Protein AF-A0A3B9RC40-F1 (afdb_monomer_lite)

pLDDT: mean 83.69, std 9.85, range [43.31, 95.94]

Structure (mmCIF, N/CA/C/O backbone):
data_AF-A0A3B9RC40-F1
#
_entry.id   AF-A0A3B9RC40-F1
#
loop_
_atom_site.group_PDB
_atom_site.id
_atom_site.type_symbol
_atom_site.label_atom_id
_atom_site.label_alt_id
_atom_site.label_comp_id
_atom_site.label_asym_id
_atom_site.label_entity_id
_atom_site.label_seq_id
_atom_site.pdbx_PDB_ins_code
_atom_site.Cartn_x
_atom_site.Cartn_y
_atom_site.Cartn_z
_atom_site.occupancy
_atom_site.B_iso_or_equiv
_atom_site.auth_seq_id
_atom_site.auth_comp_id
_atom_site.auth_asym_id
_atom_site.auth_atom_id
_atom_site.pdbx_PDB_model_num
ATOM 1 N N . LEU A 1 1 ? -6.163 -12.178 -5.941 1.00 89.44 1 LEU A N 1
ATOM 2 C CA . LEU A 1 1 ? -6.123 -11.534 -4.600 1.00 89.44 1 LEU A CA 1
ATOM 3 C C . LEU A 1 1 ? -7.022 -10.304 -4.556 1.00 89.44 1 LEU A C 1
ATOM 5 O O . LEU A 1 1 ? -7.909 -10.271 -3.716 1.00 89.44 1 LEU A O 1
ATOM 9 N N . TYR A 1 2 ? -6.847 -9.349 -5.473 1.00 91.75 2 TYR A N 1
ATOM 10 C CA . TYR A 1 2 ? -7.660 -8.130 -5.546 1.00 91.75 2 TYR A CA 1
ATOM 11 C C . TYR A 1 2 ? -9.183 -8.381 -5.536 1.00 91.75 2 TYR A C 1
ATOM 13 O O . TYR A 1 2 ? -9.885 -7.768 -4.741 1.00 91.75 2 TYR A O 1
ATOM 21 N N . ASP A 1 3 ? -9.690 -9.363 -6.291 1.00 93.31 3 ASP A N 1
ATOM 22 C CA . ASP A 1 3 ? -11.130 -9.698 -6.277 1.00 93.31 3 ASP A CA 1
ATOM 23 C C . ASP A 1 3 ? -11.641 -10.229 -4.935 1.00 93.31 3 ASP A C 1
ATOM 25 O O . ASP A 1 3 ? -12.820 -10.083 -4.619 1.00 93.31 3 ASP A O 1
ATOM 29 N N . ARG A 1 4 ? -10.763 -10.856 -4.140 1.00 94.69 4 ARG A N 1
ATOM 30 C CA . ARG A 1 4 ? -11.098 -11.274 -2.772 1.00 94.69 4 ARG A CA 1
ATOM 31 C C . ARG A 1 4 ? -11.145 -10.068 -1.848 1.00 94.69 4 ARG A C 1
ATOM 33 O O . ARG A 1 4 ? -12.061 -9.993 -1.044 1.00 94.69 4 ARG A O 1
ATOM 40 N N . ILE A 1 5 ? -10.198 -9.137 -2.005 1.00 93.69 5 ILE A N 1
ATOM 41 C CA . ILE A 1 5 ? -10.176 -7.871 -1.265 1.00 93.69 5 ILE A CA 1
ATOM 42 C C . ILE A 1 5 ? -11.474 -7.117 -1.552 1.00 93.69 5 ILE A C 1
ATOM 44 O O . ILE A 1 5 ? -12.205 -6.883 -0.615 1.00 93.69 5 ILE A O 1
ATOM 48 N N . LYS A 1 6 ? -11.861 -6.892 -2.815 1.00 94.06 6 LYS A N 1
ATOM 49 C CA . LYS A 1 6 ? -13.118 -6.197 -3.179 1.00 94.06 6 LYS A CA 1
ATOM 50 C C . LYS A 1 6 ? -14.389 -6.698 -2.484 1.00 94.06 6 LYS A C 1
ATOM 52 O O . LYS A 1 6 ? -15.333 -5.930 -2.339 1.00 94.06 6 LYS A O 1
ATOM 57 N N . LYS A 1 7 ? -14.455 -7.991 -2.163 1.00 94.44 7 LYS A N 1
ATOM 58 C CA . LYS A 1 7 ? -15.632 -8.642 -1.569 1.00 94.44 7 LYS A CA 1
ATOM 59 C C . LYS A 1 7 ? -15.550 -8.738 -0.045 1.00 94.44 7 LYS A C 1
ATOM 61 O O . LYS A 1 7 ? -16.448 -9.309 0.568 1.00 94.44 7 LYS A O 1
ATOM 66 N N . ASP A 1 8 ? -14.466 -8.262 0.557 1.00 95.94 8 ASP A N 1
ATOM 67 C CA . ASP A 1 8 ? -14.234 -8.390 1.985 1.00 95.94 8 ASP A CA 1
ATOM 68 C C . ASP A 1 8 ? -15.159 -7.440 2.767 1.00 95.94 8 ASP A C 1
ATOM 70 O O . ASP A 1 8 ? -15.170 -6.239 2.497 1.00 95.94 8 ASP A O 1
ATOM 74 N N . PRO A 1 9 ? -15.930 -7.940 3.748 1.00 95.12 9 PRO A N 1
ATOM 75 C CA . PRO A 1 9 ? -16.900 -7.122 4.474 1.00 95.12 9 PRO A CA 1
ATOM 76 C C . PRO A 1 9 ? -16.257 -6.095 5.418 1.00 95.12 9 PRO A C 1
ATOM 78 O O . PRO A 1 9 ? -16.959 -5.224 5.929 1.00 95.12 9 PRO A O 1
ATOM 81 N N . ARG A 1 10 ? -14.943 -6.184 5.680 1.00 94.62 10 ARG A N 1
ATOM 82 C CA . ARG A 1 10 ? -14.230 -5.294 6.614 1.00 94.62 10 ARG A CA 1
ATOM 83 C C . ARG A 1 10 ? -13.981 -3.892 6.055 1.00 94.62 10 ARG A C 1
ATOM 85 O O . ARG A 1 10 ? -13.583 -3.011 6.809 1.00 94.62 10 ARG A O 1
ATOM 92 N N . HIS A 1 11 ? -14.197 -3.668 4.762 1.00 91.31 11 HIS A N 1
ATOM 93 C CA . HIS A 1 11 ? -14.100 -2.350 4.139 1.00 91.31 11 HIS A CA 1
ATOM 94 C C . HIS A 1 11 ? -15.228 -2.141 3.126 1.00 91.31 11 HIS A C 1
ATOM 96 O O . HIS A 1 11 ? -15.979 -3.058 2.799 1.00 91.31 11 HIS A O 1
ATOM 102 N N . LYS A 1 12 ? -15.358 -0.913 2.624 1.00 91.75 12 LYS A N 1
ATOM 103 C CA . LYS A 1 12 ? -16.354 -0.538 1.616 1.00 91.75 12 LYS A CA 1
ATOM 104 C C . LYS A 1 12 ? -15.682 0.279 0.514 1.00 91.75 12 LYS A C 1
ATOM 106 O O . LYS A 1 12 ? -14.630 0.866 0.741 1.00 91.75 12 LYS A O 1
ATOM 111 N N . GLU A 1 13 ? -16.287 0.275 -0.673 1.00 89.38 13 GLU A N 1
ATOM 112 C CA . GLU A 1 13 ? -15.929 1.169 -1.789 1.00 89.38 13 GLU A CA 1
ATOM 113 C C . GLU A 1 13 ? -14.466 1.067 -2.270 1.00 89.38 13 GLU A C 1
ATOM 115 O O . GLU A 1 13 ? -13.740 2.051 -2.411 1.00 89.38 13 GLU A O 1
ATOM 120 N N . VAL A 1 14 ? -14.021 -0.155 -2.578 1.00 90.12 14 VAL A N 1
ATOM 121 C CA . VAL A 1 14 ? -12.677 -0.391 -3.128 1.00 90.12 14 VAL A CA 1
ATOM 122 C C . VAL A 1 14 ? -12.545 0.189 -4.536 1.00 90.12 14 VAL A C 1
ATOM 124 O O . VAL A 1 14 ? -13.133 -0.325 -5.488 1.00 90.12 14 VAL A O 1
ATOM 127 N N . THR A 1 15 ? -11.684 1.195 -4.686 1.00 88.56 15 THR A N 1
ATOM 128 C CA . THR A 1 15 ? -11.367 1.826 -5.975 1.00 88.56 15 THR A CA 1
ATOM 129 C C . THR A 1 15 ? -9.968 1.425 -6.448 1.00 88.56 15 THR A C 1
ATOM 131 O O . THR A 1 15 ? -9.002 1.509 -5.689 1.00 88.56 15 THR A O 1
ATOM 134 N N . LEU A 1 16 ? -9.838 0.969 -7.702 1.00 87.75 16 LEU A N 1
ATOM 135 C CA . LEU A 1 16 ? -8.529 0.733 -8.322 1.00 87.75 16 LEU A CA 1
ATOM 136 C C . LEU A 1 16 ? -7.939 2.069 -8.769 1.00 87.75 16 LEU A C 1
ATOM 138 O O . LEU A 1 16 ? -8.496 2.724 -9.643 1.00 87.75 16 LEU A O 1
ATOM 142 N N . PHE A 1 17 ? -6.800 2.451 -8.202 1.00 83.12 17 PHE A N 1
ATOM 143 C CA . PHE A 1 17 ? -6.113 3.678 -8.606 1.00 83.12 17 PHE A CA 1
ATOM 144 C C . PHE A 1 17 ? -5.168 3.472 -9.791 1.00 83.12 17 PHE A C 1
ATOM 146 O O . PHE A 1 17 ? -4.996 4.377 -10.602 1.00 83.12 17 PHE A O 1
ATOM 153 N N . SER A 1 18 ? -4.513 2.313 -9.864 1.00 85.81 18 SER A N 1
ATOM 154 C CA . SER A 1 18 ? -3.460 2.049 -10.841 1.00 85.81 18 SER A CA 1
ATOM 155 C C . SER A 1 18 ? -3.153 0.558 -10.911 1.00 85.81 18 SER A C 1
ATOM 157 O O . SER A 1 18 ? -3.192 -0.130 -9.890 1.00 85.81 18 SER A O 1
ATOM 159 N N . GLU A 1 19 ? -2.816 0.082 -12.103 1.00 87.88 19 GLU A N 1
ATOM 160 C CA . GLU A 1 19 ? -2.324 -1.267 -12.363 1.00 87.88 19 GLU A CA 1
ATOM 161 C C . GLU A 1 19 ? -1.263 -1.179 -13.463 1.00 87.88 19 GLU A C 1
ATOM 163 O O . GLU A 1 19 ? -1.497 -0.560 -14.501 1.00 87.88 19 GLU A O 1
ATOM 168 N N . ASP A 1 20 ? -0.088 -1.763 -13.226 1.00 86.50 20 ASP A N 1
ATOM 169 C CA . ASP A 1 20 ? 1.041 -1.696 -14.153 1.00 86.50 20 ASP A CA 1
ATOM 170 C C . ASP A 1 20 ? 1.893 -2.971 -14.067 1.00 86.50 20 ASP A C 1
ATOM 172 O O . ASP A 1 20 ? 1.935 -3.659 -13.040 1.00 86.50 20 ASP A O 1
ATOM 176 N N . LYS A 1 21 ? 2.593 -3.292 -15.158 1.00 87.94 21 LYS A N 1
ATOM 177 C CA . LYS A 1 21 ? 3.564 -4.388 -15.195 1.00 87.94 21 LYS A CA 1
ATOM 178 C C . LYS A 1 21 ? 4.899 -3.888 -14.658 1.00 87.94 21 LYS A C 1
ATOM 180 O O . LYS A 1 21 ? 5.453 -2.908 -15.144 1.00 87.94 21 LYS A O 1
ATOM 185 N N . ILE A 1 22 ? 5.462 -4.606 -13.690 1.00 87.06 22 ILE A N 1
ATOM 186 C CA . ILE A 1 22 ? 6.737 -4.237 -13.067 1.00 87.06 22 ILE A CA 1
ATOM 187 C C . ILE A 1 22 ? 7.848 -5.216 -13.450 1.00 87.06 22 ILE A C 1
ATOM 189 O O . ILE A 1 22 ? 7.642 -6.426 -13.473 1.00 87.06 22 ILE A O 1
ATOM 193 N N . ILE A 1 23 ? 9.043 -4.685 -13.719 1.00 86.38 23 ILE A N 1
ATOM 194 C CA . ILE A 1 23 ? 10.238 -5.484 -14.050 1.00 86.38 23 ILE A CA 1
ATOM 195 C C . ILE A 1 23 ? 10.959 -5.936 -12.772 1.00 86.38 23 ILE A C 1
ATOM 197 O O . ILE A 1 23 ? 11.494 -7.038 -12.700 1.00 86.38 23 ILE A O 1
ATOM 201 N N . LYS A 1 24 ? 10.950 -5.089 -11.734 1.00 86.25 24 LYS A N 1
ATOM 202 C CA . LYS A 1 24 ? 11.539 -5.368 -10.419 1.00 86.25 24 LYS A CA 1
ATOM 203 C C . LYS A 1 24 ? 10.577 -4.990 -9.302 1.00 86.25 24 LYS A C 1
ATOM 205 O O . LYS A 1 24 ? 9.823 -4.025 -9.432 1.00 86.25 24 LYS A O 1
ATOM 210 N N . ARG A 1 25 ? 10.616 -5.744 -8.198 1.00 85.00 25 ARG A N 1
ATOM 211 C CA . ARG A 1 25 ? 9.805 -5.458 -7.008 1.00 85.00 25 ARG A CA 1
ATOM 212 C C . ARG A 1 25 ? 10.220 -4.117 -6.411 1.00 85.00 25 ARG A C 1
ATOM 214 O O . ARG A 1 25 ? 11.391 -3.924 -6.103 1.00 85.00 25 ARG A O 1
ATOM 221 N N . THR A 1 26 ? 9.252 -3.232 -6.198 1.00 82.69 26 THR A N 1
ATOM 222 C CA . THR A 1 26 ? 9.462 -1.987 -5.443 1.00 82.69 26 THR A CA 1
ATOM 223 C C . THR A 1 26 ? 9.663 -2.272 -3.950 1.00 82.69 26 THR A C 1
ATOM 225 O O . THR A 1 26 ? 10.454 -1.596 -3.307 1.00 82.69 26 THR A O 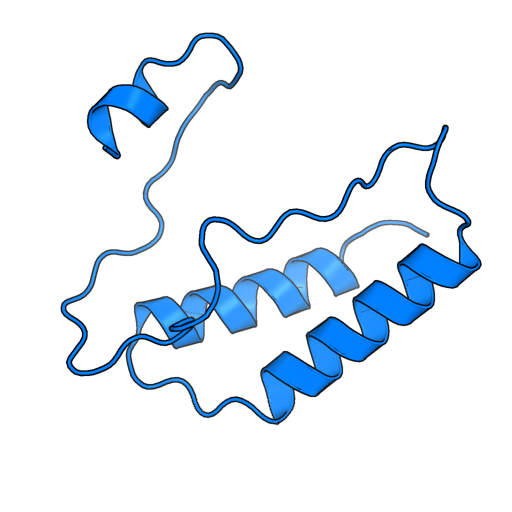1
ATOM 228 N N . PHE A 1 27 ? 9.022 -3.323 -3.419 1.00 84.00 27 PHE A N 1
ATOM 229 C CA . PHE A 1 27 ? 9.098 -3.722 -2.007 1.00 84.00 27 PHE A CA 1
ATOM 230 C C . PHE A 1 27 ? 9.463 -5.213 -1.873 1.00 84.00 27 PHE A C 1
ATOM 232 O O . PHE A 1 27 ? 8.601 -6.043 -1.589 1.00 84.00 27 PHE A O 1
ATOM 239 N N . PRO A 1 28 ? 10.721 -5.608 -2.145 1.00 85.50 28 PRO A N 1
ATOM 240 C CA . PRO A 1 28 ? 11.102 -7.022 -2.199 1.00 85.50 28 PRO A CA 1
ATOM 241 C C . PRO A 1 28 ? 11.018 -7.735 -0.842 1.00 85.50 28 PRO A C 1
ATOM 243 O O . PRO A 1 28 ? 10.694 -8.919 -0.814 1.00 85.50 28 PRO A O 1
ATOM 246 N N . ASN A 1 29 ? 11.254 -7.008 0.255 1.00 86.19 29 ASN A N 1
ATOM 247 C CA . ASN A 1 29 ? 11.354 -7.556 1.613 1.00 86.19 29 ASN A CA 1
ATOM 248 C C . ASN A 1 29 ? 10.085 -7.338 2.451 1.00 86.19 29 ASN A C 1
ATOM 250 O O . ASN A 1 29 ? 10.110 -7.508 3.667 1.00 86.19 29 ASN A O 1
ATOM 254 N N . TRP A 1 30 ? 8.984 -6.911 1.830 1.00 84.62 30 TRP A N 1
ATOM 255 C CA . TRP A 1 30 ? 7.722 -6.660 2.523 1.00 84.62 30 TRP A CA 1
ATOM 256 C C . TRP A 1 30 ? 6.723 -7.763 2.182 1.00 84.62 30 TRP A C 1
ATOM 258 O O . TRP A 1 30 ? 6.339 -7.918 1.025 1.00 84.62 30 TRP A O 1
ATOM 268 N N . GLY A 1 31 ? 6.286 -8.521 3.192 1.00 81.38 31 GLY A N 1
ATOM 269 C CA . GLY A 1 31 ? 5.162 -9.452 3.039 1.00 81.38 31 GLY A CA 1
ATOM 270 C C . GLY A 1 31 ? 3.827 -8.706 2.932 1.00 81.38 31 GLY A C 1
ATOM 271 O O . GLY A 1 31 ? 3.031 -8.975 2.038 1.00 81.38 31 GLY A O 1
ATOM 272 N N . MET A 1 32 ? 3.624 -7.741 3.834 1.00 83.56 32 MET A N 1
ATOM 273 C CA . MET A 1 32 ? 2.563 -6.730 3.831 1.00 83.56 32 MET A CA 1
ATOM 274 C C . MET A 1 32 ? 2.920 -5.717 4.926 1.00 83.56 32 MET A C 1
ATOM 276 O O . MET A 1 32 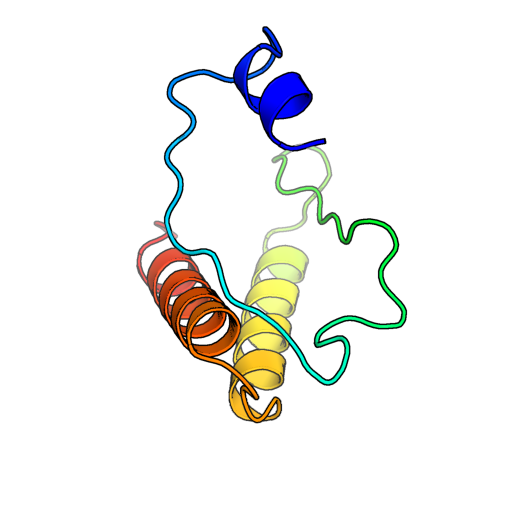? 2.658 -5.973 6.099 1.00 83.56 32 MET A O 1
ATOM 280 N N . ALA A 1 33 ? 3.608 -4.625 4.585 1.00 82.62 33 ALA A N 1
ATOM 281 C CA . ALA A 1 33 ? 3.984 -3.638 5.596 1.00 82.62 33 ALA A CA 1
ATOM 282 C C . ALA A 1 33 ? 2.724 -3.024 6.225 1.00 82.62 33 ALA A C 1
ATOM 284 O O . ALA A 1 33 ? 1.825 -2.582 5.509 1.00 82.62 33 ALA A O 1
ATOM 285 N N . TYR A 1 34 ? 2.668 -3.019 7.555 1.00 82.69 34 TYR A N 1
ATOM 286 C CA . TYR A 1 34 ? 1.570 -2.473 8.343 1.00 82.69 34 TYR A CA 1
ATOM 287 C C . TYR A 1 34 ? 2.149 -1.627 9.473 1.00 82.69 34 TYR A C 1
ATOM 289 O O . TYR A 1 34 ? 3.107 -2.043 10.124 1.00 82.69 34 TYR A O 1
ATOM 297 N N . TYR A 1 35 ? 1.563 -0.455 9.689 1.00 74.62 35 TYR A N 1
ATOM 298 C CA . TYR A 1 35 ? 1.856 0.398 10.830 1.00 74.62 35 TYR A CA 1
ATOM 299 C C . TYR A 1 35 ? 0.5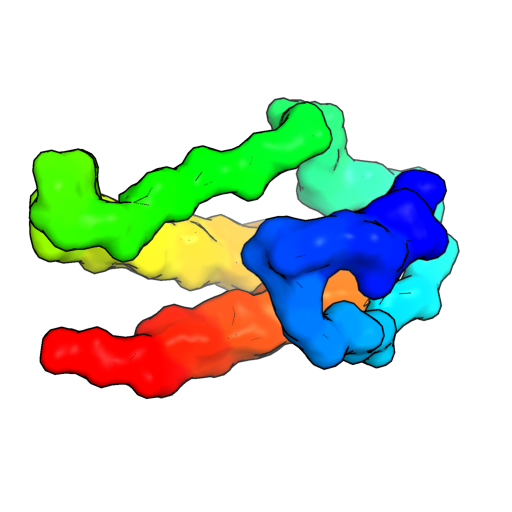24 0.700 11.531 1.00 74.62 35 TYR A C 1
ATOM 301 O O . TYR A 1 35 ? -0.366 1.252 10.874 1.00 74.62 35 TYR A O 1
ATOM 309 N N . PRO A 1 36 ? 0.339 0.289 12.798 1.00 71.31 36 PRO A N 1
ATOM 310 C CA . PRO A 1 36 ? -0.863 0.625 13.551 1.00 71.31 36 PRO A CA 1
ATOM 311 C C . PRO A 1 36 ? -0.895 2.142 13.781 1.00 71.31 36 PRO A C 1
ATOM 313 O O . PRO A 1 36 ? 0.111 2.734 14.149 1.00 71.31 36 PRO A O 1
ATOM 316 N N . MET A 1 37 ? -2.031 2.771 13.481 1.00 64.81 37 MET A N 1
ATOM 317 C CA . MET A 1 37 ? -2.278 4.204 13.705 1.00 64.81 37 MET A CA 1
ATOM 318 C C . MET A 1 37 ? -3.464 4.401 14.658 1.00 64.81 37 MET A C 1
ATOM 320 O O . MET A 1 37 ? -4.261 5.317 14.476 1.00 64.81 37 MET A O 1
ATOM 324 N N . ASP A 1 38 ? -3.654 3.492 15.611 1.00 68.94 38 ASP A N 1
ATOM 325 C CA . ASP A 1 38 ? -4.685 3.613 16.637 1.00 68.94 38 ASP A CA 1
ATOM 326 C C . ASP A 1 38 ? -4.178 4.428 17.839 1.00 68.94 38 ASP A C 1
ATOM 328 O O . ASP A 1 38 ? -3.003 4.377 18.214 1.00 68.94 38 ASP A O 1
ATOM 332 N N . GLU A 1 39 ? -5.087 5.201 18.440 1.00 61.09 39 GLU A N 1
ATOM 333 C CA . GLU A 1 39 ? -4.818 6.094 19.582 1.00 61.09 39 GLU A CA 1
ATOM 334 C C . GLU A 1 39 ? -4.344 5.336 20.834 1.00 61.09 39 GLU A C 1
ATOM 336 O O . GLU A 1 39 ? -3.722 5.915 21.719 1.00 61.09 39 GLU A O 1
ATOM 341 N N . GLU A 1 40 ? -4.615 4.031 20.897 1.00 64.19 40 GLU A N 1
ATOM 342 C CA . GLU A 1 40 ? -4.314 3.173 22.044 1.00 64.19 40 GLU A CA 1
ATOM 343 C C . GLU A 1 40 ? -2.855 2.671 22.056 1.00 64.19 40 GLU A C 1
ATOM 345 O O . GLU A 1 40 ? -2.308 2.410 23.126 1.00 64.19 40 GLU A O 1
ATOM 350 N N . HIS A 1 41 ? -2.197 2.583 20.889 1.00 57.34 41 HIS A N 1
ATOM 351 C CA . HIS A 1 41 ? -0.847 2.010 20.757 1.00 57.34 41 HIS A CA 1
ATOM 352 C C . HIS A 1 41 ? 0.182 2.954 20.127 1.00 57.34 41 HIS A C 1
ATOM 354 O O . HIS A 1 41 ? 1.361 2.603 20.070 1.00 57.34 41 HIS A O 1
ATOM 360 N N . THR A 1 42 ? -0.228 4.139 19.666 1.00 63.69 42 THR A N 1
ATOM 361 C CA . THR A 1 42 ? 0.651 5.031 18.900 1.00 63.69 42 THR A CA 1
ATOM 362 C C . THR A 1 42 ? 0.912 6.324 19.663 1.00 63.69 42 THR A C 1
ATOM 364 O O . THR A 1 42 ? 0.058 7.205 19.740 1.00 63.69 42 THR A O 1
ATOM 367 N N . ASN A 1 43 ? 2.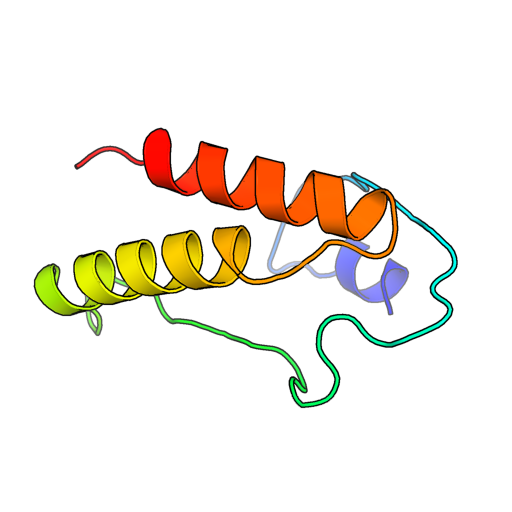122 6.481 20.208 1.00 77.12 43 ASN A N 1
ATOM 368 C CA . ASN A 1 43 ? 2.551 7.768 20.751 1.00 77.12 43 ASN A CA 1
ATOM 369 C C . ASN A 1 43 ? 2.632 8.792 19.603 1.00 77.12 43 ASN A C 1
ATOM 371 O O . ASN A 1 43 ? 3.246 8.519 18.570 1.00 77.12 43 ASN A O 1
ATOM 375 N N . GLN A 1 44 ? 2.063 9.989 19.783 1.00 78.75 44 GLN A N 1
ATOM 376 C CA . GLN A 1 44 ? 2.107 11.072 18.791 1.00 78.75 44 GLN A CA 1
ATOM 377 C C . GLN A 1 44 ? 3.534 11.340 18.283 1.00 78.75 44 GLN A C 1
ATOM 379 O O . GLN A 1 44 ? 3.741 11.580 17.095 1.00 78.75 44 GLN A O 1
ATOM 384 N N . TYR A 1 45 ? 4.538 11.233 19.159 1.00 83.69 45 TYR A N 1
ATOM 385 C CA . TYR A 1 45 ? 5.942 11.350 18.771 1.00 83.69 45 TYR A CA 1
ATOM 386 C C . TYR A 1 45 ? 6.373 10.266 17.771 1.00 83.69 45 TYR A C 1
ATOM 388 O O . TYR A 1 45 ? 7.015 10.577 16.768 1.00 83.69 45 TYR A O 1
ATOM 396 N N . GLU A 1 46 ? 6.013 9.005 18.013 1.00 82.50 46 GLU A N 1
ATOM 397 C CA . GLU A 1 46 ? 6.355 7.883 17.132 1.00 82.50 46 GLU A CA 1
ATOM 398 C C . GLU A 1 46 ? 5.664 8.003 15.775 1.00 82.50 46 GLU A C 1
ATOM 400 O O . GLU A 1 46 ? 6.302 7.772 14.747 1.00 82.50 46 GLU A O 1
ATOM 405 N N . LEU A 1 47 ? 4.406 8.450 15.763 1.00 82.12 47 LEU A N 1
ATOM 406 C CA . LEU A 1 47 ? 3.665 8.718 14.534 1.00 82.12 47 LEU A CA 1
ATOM 407 C C . LEU A 1 47 ? 4.350 9.804 13.693 1.00 82.12 47 LEU A C 1
ATOM 409 O O . LEU A 1 47 ? 4.513 9.649 12.481 1.00 82.12 47 LEU A O 1
ATOM 413 N N . GLU A 1 48 ? 4.793 10.892 14.323 1.00 85.25 48 GLU A N 1
ATOM 414 C CA . GLU A 1 48 ? 5.505 11.968 13.631 1.00 85.25 48 GLU A CA 1
ATOM 415 C C . GLU A 1 48 ? 6.875 11.516 13.106 1.00 85.25 48 GLU A C 1
ATOM 417 O O . GLU A 1 48 ? 7.254 11.862 11.982 1.00 85.25 48 GLU A O 1
ATOM 422 N N . GLN A 1 49 ? 7.609 10.690 13.861 1.00 86.44 49 GLN A N 1
ATOM 423 C CA . GLN A 1 49 ? 8.848 10.083 13.361 1.00 86.44 49 GLN A CA 1
ATOM 424 C C . GLN A 1 49 ? 8.580 9.138 12.187 1.00 86.44 49 GLN A C 1
ATOM 426 O O . GLN A 1 49 ? 9.297 9.178 11.185 1.00 86.44 49 GLN A O 1
ATOM 431 N N . PHE A 1 50 ? 7.524 8.327 12.261 1.00 85.81 50 PHE A N 1
ATOM 432 C CA . PHE A 1 50 ? 7.120 7.443 11.175 1.00 85.81 50 PHE A CA 1
ATOM 433 C C . PHE A 1 50 ? 6.789 8.229 9.900 1.00 85.81 50 PHE A C 1
ATOM 435 O O . PHE A 1 50 ? 7.338 7.925 8.839 1.00 85.81 50 PHE A O 1
ATOM 442 N N . LYS A 1 51 ? 5.973 9.289 10.001 1.00 86.44 51 LYS A N 1
ATOM 443 C CA . LYS A 1 5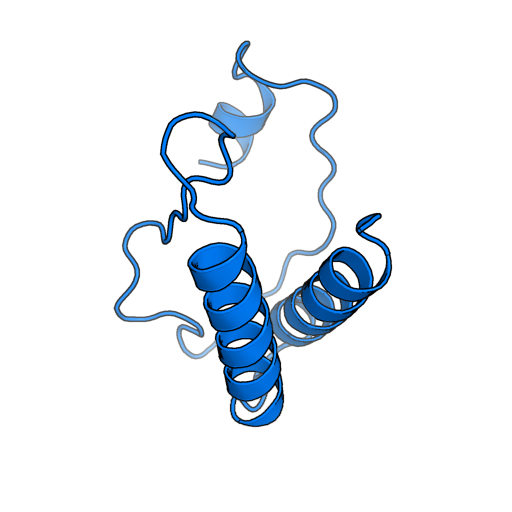1 ? 5.645 10.181 8.875 1.00 86.44 51 LYS A CA 1
ATOM 444 C C . LYS A 1 51 ? 6.908 10.764 8.234 1.00 86.44 51 LYS A C 1
ATOM 446 O O . LYS A 1 51 ? 7.061 10.693 7.014 1.00 86.44 51 LYS A O 1
ATOM 451 N N . ARG A 1 52 ? 7.840 11.291 9.040 1.00 88.38 52 ARG A N 1
ATOM 452 C CA . ARG A 1 52 ? 9.118 11.854 8.558 1.00 88.38 52 ARG A CA 1
ATOM 453 C C . ARG A 1 52 ? 9.967 10.815 7.835 1.00 88.38 52 ARG A C 1
ATOM 455 O O . ARG A 1 52 ? 10.443 11.081 6.733 1.00 88.38 52 ARG A O 1
ATOM 462 N N . ASN A 1 53 ? 10.113 9.628 8.420 1.00 89.50 53 ASN A N 1
ATOM 463 C CA . ASN A 1 53 ? 10.877 8.535 7.824 1.00 89.50 53 ASN A CA 1
ATOM 464 C C . ASN A 1 53 ? 10.251 8.051 6.513 1.00 89.50 53 ASN A C 1
ATOM 466 O O . ASN A 1 53 ? 10.972 7.752 5.563 1.00 89.50 53 ASN A O 1
ATOM 470 N N . LEU A 1 54 ? 8.919 8.007 6.431 1.00 88.31 54 LEU A N 1
ATOM 471 C CA . LEU A 1 54 ? 8.213 7.588 5.225 1.00 88.31 54 LEU A CA 1
ATOM 472 C C . LEU A 1 54 ? 8.342 8.622 4.096 1.00 88.31 54 LEU A C 1
ATOM 474 O O . LEU A 1 54 ? 8.531 8.237 2.941 1.00 88.31 54 LEU A O 1
ATOM 478 N N . ILE A 1 55 ? 8.311 9.920 4.422 1.00 89.25 55 ILE A N 1
ATOM 479 C CA . ILE A 1 55 ? 8.606 10.996 3.463 1.00 89.25 55 ILE A CA 1
ATOM 480 C C . ILE A 1 55 ? 10.051 10.874 2.970 1.00 89.25 55 ILE A C 1
ATOM 482 O O . ILE A 1 55 ? 10.267 10.806 1.761 1.00 89.25 55 ILE A O 1
ATOM 486 N N . LEU A 1 56 ? 11.021 10.750 3.878 1.00 89.94 56 LEU A N 1
ATOM 487 C CA . LEU A 1 56 ? 12.430 10.589 3.516 1.00 89.94 56 LEU A CA 1
ATOM 488 C C . LEU A 1 56 ? 12.641 9.372 2.605 1.00 89.94 56 LEU A C 1
ATOM 490 O O . LEU A 1 56 ? 13.282 9.478 1.563 1.00 89.94 56 LEU A O 1
ATOM 494 N N . LEU A 1 57 ? 12.049 8.226 2.950 1.00 88.12 57 LEU A N 1
ATOM 495 C CA . LEU A 1 57 ? 12.093 7.029 2.114 1.00 88.12 57 LEU A CA 1
ATOM 496 C C . LEU A 1 57 ? 11.531 7.311 0.716 1.00 88.12 57 LEU A C 1
ATOM 498 O O . LEU A 1 57 ? 12.129 6.916 -0.278 1.00 88.12 57 LEU A O 1
ATOM 502 N N . SER A 1 58 ? 10.405 8.016 0.627 1.00 88.31 58 SER A N 1
ATOM 503 C CA . SER A 1 58 ? 9.776 8.347 -0.653 1.00 88.31 58 SER A CA 1
ATOM 504 C C . SER A 1 58 ? 10.565 9.349 -1.508 1.00 88.31 58 SER A C 1
ATOM 506 O O . SER A 1 58 ? 10.313 9.439 -2.709 1.00 88.31 58 SER A O 1
ATOM 508 N N . ASP A 1 59 ? 11.489 10.108 -0.915 1.00 87.31 59 ASP A N 1
ATOM 509 C CA . ASP A 1 59 ? 12.433 10.971 -1.636 1.00 87.31 59 ASP A CA 1
ATOM 510 C C . ASP A 1 59 ? 13.671 10.196 -2.108 1.00 87.31 59 ASP A C 1
ATOM 512 O O . ASP A 1 59 ? 14.207 10.481 -3.175 1.00 87.31 59 ASP A O 1
ATOM 516 N N . LEU A 1 60 ? 14.105 9.194 -1.337 1.00 87.69 60 LEU A N 1
ATOM 517 C CA . LEU A 1 60 ? 15.262 8.353 -1.662 1.00 87.69 60 LEU A CA 1
ATOM 518 C C . LEU A 1 60 ? 14.936 7.236 -2.663 1.00 87.69 60 LEU A C 1
ATOM 520 O O . LEU A 1 60 ? 15.818 6.760 -3.377 1.00 87.69 60 LEU A O 1
ATOM 524 N N . VAL A 1 61 ? 13.683 6.778 -2.703 1.00 86.06 61 VAL A N 1
ATOM 525 C CA . VAL A 1 61 ? 13.244 5.723 -3.620 1.00 86.06 61 VAL A CA 1
ATOM 526 C C . VAL A 1 61 ? 12.984 6.311 -5.000 1.00 86.06 61 VAL A C 1
ATOM 528 O O . VAL A 1 61 ? 12.032 7.061 -5.201 1.00 86.06 61 VAL A O 1
ATOM 531 N N . GLU A 1 62 ? 13.765 5.879 -5.986 1.00 84.69 62 GLU A N 1
ATOM 532 C CA . GLU A 1 62 ? 13.499 6.179 -7.391 1.00 84.69 62 GLU A CA 1
ATOM 533 C C . GLU A 1 62 ? 12.366 5.271 -7.924 1.00 84.69 62 GLU A C 1
ATOM 535 O O . GLU A 1 62 ? 12.536 4.045 -8.000 1.00 84.69 62 GLU A O 1
ATOM 540 N N . PRO A 1 63 ? 11.177 5.812 -8.270 1.00 82.69 63 PRO A N 1
ATOM 541 C CA . PRO A 1 63 ? 10.051 4.998 -8.710 1.00 82.69 63 PRO A CA 1
ATOM 542 C C . PRO A 1 63 ? 10.315 4.408 -10.095 1.00 82.69 63 PRO A C 1
ATOM 544 O O . PRO A 1 63 ? 10.683 5.110 -11.029 1.00 82.69 63 PRO A O 1
ATOM 547 N N . THR A 1 64 ? 10.062 3.112 -10.252 1.00 85.62 64 THR A N 1
ATOM 548 C CA . THR A 1 64 ? 10.438 2.366 -11.467 1.00 85.62 64 THR A CA 1
ATOM 549 C C . THR A 1 64 ? 9.304 2.203 -12.468 1.00 85.62 64 THR A C 1
ATOM 551 O O . THR A 1 64 ? 9.516 1.678 -13.556 1.00 85.62 64 THR A O 1
ATOM 554 N N . ASN A 1 65 ? 8.091 2.590 -12.081 1.00 86.19 65 ASN A N 1
ATOM 555 C CA . ASN A 1 65 ? 6.869 2.448 -12.862 1.00 86.19 65 ASN A CA 1
ATOM 556 C C . ASN A 1 65 ? 5.846 3.516 -12.443 1.00 86.19 65 ASN A C 1
ATOM 558 O O . ASN A 1 65 ? 6.010 4.192 -11.416 1.00 86.19 65 ASN A O 1
ATOM 562 N N . LEU A 1 66 ? 4.791 3.675 -13.246 1.00 86.19 66 LEU A N 1
ATOM 563 C CA . LEU A 1 66 ? 3.800 4.729 -13.038 1.00 86.19 66 LEU A CA 1
ATOM 564 C C . LEU A 1 66 ? 3.010 4.514 -11.743 1.00 86.19 66 LEU A C 1
ATOM 566 O O . LEU A 1 66 ? 2.792 5.473 -11.000 1.00 86.19 66 LEU A O 1
ATOM 570 N N . THR A 1 67 ? 2.649 3.267 -11.432 1.00 88.19 67 THR A N 1
ATOM 571 C CA . THR A 1 67 ? 1.946 2.912 -10.192 1.00 88.19 67 THR A CA 1
ATOM 572 C C . THR A 1 67 ? 2.757 3.284 -8.951 1.00 88.19 67 THR A C 1
ATOM 574 O O . THR A 1 67 ? 2.222 3.910 -8.040 1.00 88.19 67 THR A O 1
ATOM 577 N N . ALA A 1 68 ? 4.059 2.992 -8.921 1.00 86.62 68 ALA A N 1
ATOM 578 C CA . ALA A 1 68 ? 4.950 3.351 -7.817 1.00 86.62 68 ALA A CA 1
ATOM 579 C C . ALA A 1 68 ? 5.091 4.874 -7.671 1.00 86.62 68 ALA A C 1
ATOM 581 O O . ALA A 1 68 ? 5.084 5.397 -6.557 1.00 86.62 68 ALA A O 1
ATOM 582 N N . LYS A 1 69 ? 5.160 5.608 -8.790 1.00 88.44 69 LYS A N 1
ATOM 583 C CA . LYS A 1 69 ? 5.185 7.078 -8.776 1.00 88.44 69 LYS A CA 1
ATOM 584 C C . LYS A 1 69 ? 3.887 7.657 -8.206 1.00 88.44 69 LYS A C 1
ATOM 586 O O . LYS A 1 69 ? 3.927 8.573 -7.385 1.00 88.44 69 LYS A O 1
ATOM 591 N N . GLN A 1 70 ? 2.740 7.126 -8.627 1.00 89.06 70 GLN A N 1
ATOM 592 C CA . GLN A 1 70 ? 1.427 7.535 -8.125 1.00 89.06 70 GLN A CA 1
ATOM 593 C C . GLN A 1 70 ? 1.254 7.192 -6.642 1.00 89.06 70 GLN A C 1
ATOM 595 O O . GLN A 1 70 ? 0.757 8.029 -5.890 1.00 89.06 70 GLN A O 1
ATOM 600 N N . PHE A 1 71 ? 1.726 6.019 -6.212 1.00 87.69 71 PHE A N 1
ATOM 601 C CA . PHE A 1 71 ? 1.739 5.602 -4.813 1.00 87.69 71 PHE A CA 1
ATOM 602 C C . PHE A 1 71 ? 2.482 6.614 -3.935 1.00 87.69 71 PHE A C 1
ATOM 604 O O . PHE A 1 71 ? 1.883 7.182 -3.025 1.00 87.69 71 PHE A O 1
ATOM 611 N N . TRP A 1 72 ? 3.747 6.921 -4.247 1.00 89.00 72 TRP A N 1
ATOM 612 C CA . TRP A 1 72 ? 4.533 7.862 -3.442 1.00 89.00 72 TRP A CA 1
ATOM 613 C C . TRP A 1 72 ? 3.957 9.276 -3.451 1.00 89.00 72 TRP A C 1
ATOM 615 O O . TRP A 1 72 ? 3.935 9.934 -2.412 1.00 89.00 72 TRP A O 1
ATOM 625 N N . LYS A 1 73 ? 3.422 9.728 -4.594 1.00 88.44 73 LYS A N 1
ATOM 626 C CA . LYS A 1 73 ? 2.711 11.010 -4.669 1.00 88.44 73 LYS A CA 1
ATOM 627 C C . LYS A 1 73 ? 1.514 11.030 -3.715 1.00 88.44 73 LYS A C 1
ATOM 629 O O . LYS A 1 73 ? 1.359 11.988 -2.967 1.00 88.44 73 LYS A O 1
ATOM 634 N N . LYS A 1 74 ? 0.697 9.972 -3.710 1.00 86.81 74 LYS A N 1
ATOM 635 C CA . LYS A 1 74 ? -0.488 9.880 -2.852 1.00 86.81 74 LYS A CA 1
ATOM 636 C C . LYS A 1 74 ? -0.121 9.813 -1.369 1.00 86.81 74 LYS A C 1
ATOM 638 O O . LYS A 1 74 ? -0.758 10.507 -0.588 1.00 86.81 74 LYS A O 1
ATOM 643 N N . ILE A 1 75 ? 0.910 9.052 -0.996 1.00 86.62 75 ILE A N 1
ATOM 644 C CA . ILE A 1 75 ? 1.405 8.978 0.389 1.00 86.62 75 ILE A CA 1
ATOM 645 C C . ILE A 1 75 ? 1.819 10.363 0.897 1.00 86.62 75 ILE A C 1
ATOM 647 O O . ILE A 1 75 ? 1.350 10.781 1.952 1.00 86.62 75 ILE A O 1
ATOM 651 N N . LYS A 1 76 ? 2.624 11.106 0.124 1.00 87.69 76 LYS A N 1
ATOM 652 C CA . LYS A 1 76 ? 3.031 12.475 0.490 1.00 87.69 76 LYS A CA 1
ATOM 653 C C . LYS A 1 76 ? 1.824 13.390 0.693 1.00 87.69 76 LYS A C 1
ATOM 655 O O . LYS A 1 76 ? 1.770 14.112 1.681 1.00 87.69 76 LYS A O 1
ATOM 660 N N . THR A 1 77 ? 0.847 13.326 -0.213 1.00 87.75 77 THR A N 1
ATOM 661 C CA . THR A 1 77 ? -0.395 14.102 -0.104 1.00 87.75 77 THR A CA 1
ATOM 662 C C . THR A 1 77 ? -1.192 13.733 1.149 1.00 87.75 77 THR A C 1
ATOM 664 O O . THR A 1 77 ? -1.557 14.621 1.905 1.00 87.75 77 THR A O 1
ATOM 667 N N . MET A 1 78 ? -1.400 12.442 1.426 1.00 84.12 78 MET A N 1
ATOM 668 C CA . MET A 1 78 ? -2.175 11.993 2.592 1.00 84.12 78 MET A CA 1
ATOM 669 C C . MET A 1 78 ? -1.524 12.378 3.924 1.00 84.12 78 MET A C 1
ATOM 671 O O . MET A 1 78 ? -2.227 12.740 4.858 1.00 84.12 78 MET A O 1
ATOM 675 N N . ILE A 1 79 ? -0.192 12.325 4.014 1.00 84.31 79 ILE A N 1
ATOM 676 C CA . ILE A 1 79 ? 0.529 12.746 5.224 1.00 84.31 79 ILE A CA 1
ATOM 677 C C . ILE A 1 79 ? 0.422 14.263 5.423 1.00 84.31 79 ILE A C 1
ATOM 679 O O . ILE A 1 79 ? 0.265 14.706 6.556 1.00 84.31 79 ILE A O 1
ATOM 683 N N . ALA A 1 80 ? 0.489 15.046 4.343 1.00 80.25 80 ALA A N 1
ATOM 684 C CA . ALA A 1 80 ? 0.379 16.503 4.401 1.00 80.25 80 ALA A CA 1
ATOM 685 C C . ALA A 1 80 ? -1.049 16.998 4.706 1.00 80.25 80 ALA A C 1
ATOM 687 O O . ALA A 1 80 ? -1.206 18.049 5.318 1.00 80.25 80 ALA A O 1
ATOM 688 N N . GLU A 1 81 ? -2.075 16.263 4.268 1.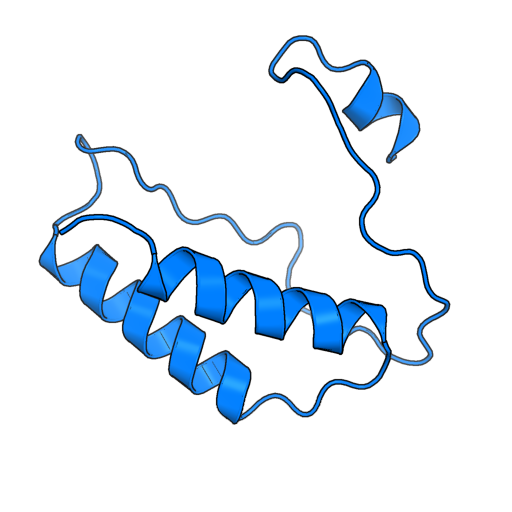00 75.00 81 GLU A N 1
ATOM 689 C CA . GLU A 1 81 ? -3.494 16.600 4.465 1.00 75.00 81 GLU A CA 1
ATOM 690 C C . GLU A 1 81 ? -4.070 16.084 5.794 1.00 75.00 81 GLU A C 1
ATOM 692 O O . GLU A 1 81 ? -5.171 16.483 6.172 1.00 75.00 81 GLU A O 1
ATOM 697 N N . SER A 1 82 ? -3.365 15.196 6.505 1.00 59.16 82 SER A N 1
ATOM 698 C CA . SER A 1 82 ? -3.839 14.665 7.786 1.00 59.16 82 SER A CA 1
ATOM 699 C C . SER A 1 82 ? -3.884 15.792 8.831 1.00 59.16 82 SER A C 1
ATOM 701 O O . SER A 1 82 ? -2.841 16.405 9.074 1.00 59.16 82 SER A O 1
ATOM 703 N N . PRO A 1 83 ? -5.042 16.070 9.466 1.00 49.94 83 PRO A N 1
ATOM 704 C CA . PRO A 1 83 ? -5.117 17.085 10.507 1.00 49.94 83 PRO A CA 1
ATOM 705 C C . PRO A 1 83 ? -4.198 16.707 11.676 1.00 49.94 83 PRO A C 1
ATOM 707 O O . PRO A 1 83 ? -4.084 15.526 12.015 1.00 49.94 83 PRO A O 1
ATOM 710 N N . THR A 1 84 ? -3.513 17.713 12.224 1.00 43.31 84 THR A N 1
ATOM 711 C CA . THR A 1 84 ? -2.748 17.651 13.482 1.00 43.31 84 THR A CA 1
ATOM 712 C C . THR A 1 84 ? -3.643 17.411 14.679 1.00 43.31 84 THR A C 1
ATOM 714 O O . THR A 1 84 ? -4.723 18.047 14.703 1.00 43.31 84 THR A O 1
#

Foldseek 3Di:
DVVVVQPDPVDDDDDDPDDDDDPDDLCPPCPPDDDDPDPVPDDPVNVVVVLVVLLVVLVVRDQPDPVSVVVSVVSVVCSVPDDD

Secondary structure (DSSP, 8-state):
-HHHHHT-TT------------SS-SSTT-SS------TTT--HHHHHHHHHHHHHHHHHS---SHHHHHHHHHHHHHHHHS--

Radius of gyration: 14.84 Å; chains: 1; bounding box: 32×29×37 Å

Sequence (84 aa):
LYDRIKKDPRHKEVTLFSEDKIIKRTFPNWGMAYYPMDEEHTNQYELEQFKRNLILLSDLVEPTNLTAKQFWKKIKTMIAESPT